Protein AF-A0A914U588-F1 (afdb_monomer)

Secondary structure (DSSP, 8-state):
----TT------HHHHHT--------SEEE--TT-TT--TT--TT-EEE----------------GGGTT--

pLDDT: mean 89.15, std 12.91, range [43.09, 97.81]

Mean predicted aligned error: 6.67 Å

Radius of gyration: 18.04 Å; Cα contacts (8 Å, |Δi|>4): 38; chains: 1; bounding box: 47×20×45 Å

Sequence (72 aa):
MLLQPRSLIIIKDEAYKVCLHGIEERETDIIHEKIFNRPSNLSIGTQLKRSTRVSLTIRNVPNINSSLMNRI

Structure (mmCIF, N/CA/C/O backbone):
data_AF-A0A914U588-F1
#
_entry.id   AF-A0A914U588-F1
#
loop_
_atom_site.group_PDB
_atom_site.id
_atom_site.type_symbol
_atom_site.label_atom_id
_atom_site.label_alt_id
_atom_site.label_comp_id
_atom_site.label_asym_id
_atom_site.label_entity_id
_atom_site.label_seq_id
_atom_site.pdbx_PDB_ins_code
_atom_site.Cartn_x
_atom_site.Cartn_y
_atom_site.Cartn_z
_atom_site.occupancy
_atom_site.B_iso_or_equiv
_atom_site.auth_seq_id
_atom_site.auth_comp_id
_atom_site.auth_asym_id
_atom_site.auth_atom_id
_atom_site.pdbx_PDB_model_num
ATOM 1 N N . MET A 1 1 ? -6.803 4.502 -3.584 1.00 91.38 1 MET A N 1
ATOM 2 C CA . MET A 1 1 ? -6.959 3.031 -3.677 1.00 91.38 1 MET A CA 1
ATOM 3 C C . MET A 1 1 ? -6.904 2.452 -2.275 1.00 91.38 1 MET A C 1
ATOM 5 O O . MET A 1 1 ? -6.149 2.981 -1.470 1.00 91.38 1 MET A O 1
ATOM 9 N N . LEU A 1 2 ? -7.658 1.391 -1.994 1.00 95.44 2 LEU A N 1
ATOM 10 C CA . LEU A 1 2 ? -7.610 0.665 -0.723 1.00 95.44 2 LEU A CA 1
ATOM 11 C C . LEU A 1 2 ? -6.888 -0.679 -0.905 1.00 95.44 2 LEU A C 1
ATOM 13 O O . LEU A 1 2 ? -7.280 -1.467 -1.757 1.00 95.44 2 LEU A O 1
ATOM 17 N N . LEU A 1 3 ? -5.849 -0.966 -0.118 1.00 94.88 3 LEU A N 1
ATOM 18 C CA . LEU A 1 3 ? -5.117 -2.239 -0.184 1.00 94.88 3 LEU A CA 1
ATOM 19 C C . LEU A 1 3 ? -5.448 -3.113 1.028 1.00 94.88 3 LEU A C 1
ATOM 21 O O . LEU A 1 3 ? -4.920 -2.897 2.118 1.00 94.88 3 LEU A O 1
ATOM 25 N N . GLN A 1 4 ? -6.312 -4.109 0.831 1.00 94.00 4 GLN A N 1
ATOM 26 C CA . GLN A 1 4 ? -6.690 -5.050 1.886 1.00 94.00 4 GLN A CA 1
ATOM 27 C C . GLN A 1 4 ? -5.548 -6.035 2.213 1.00 94.00 4 GLN A C 1
ATOM 29 O O . GLN A 1 4 ? -4.674 -6.287 1.377 1.00 94.00 4 GLN A O 1
ATOM 34 N N . PRO A 1 5 ? -5.522 -6.631 3.418 1.00 94.94 5 PRO A N 1
ATOM 35 C CA . PRO A 1 5 ? -4.574 -7.696 3.733 1.00 94.94 5 PRO A CA 1
ATOM 36 C C . PRO A 1 5 ? -4.627 -8.817 2.689 1.00 94.94 5 PRO A C 1
ATOM 38 O O . PRO A 1 5 ? -5.708 -9.261 2.308 1.00 94.94 5 PRO A O 1
ATOM 41 N N . ARG A 1 6 ? -3.455 -9.292 2.247 1.00 95.31 6 ARG A N 1
ATOM 42 C CA . ARG A 1 6 ? -3.299 -10.330 1.206 1.00 95.31 6 ARG A CA 1
ATOM 43 C C . ARG A 1 6 ? -3.820 -9.945 -0.191 1.00 95.31 6 ARG A C 1
ATOM 45 O O . ARG A 1 6 ? -3.943 -10.818 -1.044 1.00 95.31 6 ARG A O 1
ATOM 52 N N . SER A 1 7 ? -4.091 -8.666 -0.462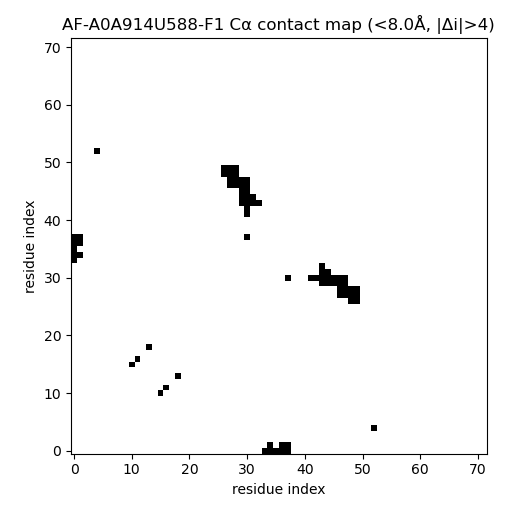 1.00 95.62 7 SER A N 1
ATOM 53 C CA . SER A 1 7 ? -4.356 -8.202 -1.829 1.00 95.62 7 SER A CA 1
ATOM 54 C C . SER A 1 7 ? -3.066 -8.144 -2.651 1.00 95.62 7 SER A C 1
ATOM 56 O O . SER A 1 7 ? -2.044 -7.672 -2.144 1.00 95.62 7 SER A O 1
ATOM 58 N N . LEU A 1 8 ? -3.133 -8.515 -3.929 1.00 95.94 8 LEU A N 1
ATOM 59 C CA . LEU A 1 8 ? -2.058 -8.306 -4.898 1.00 95.94 8 LEU A CA 1
ATOM 60 C C . LEU A 1 8 ? -2.355 -7.066 -5.746 1.00 95.94 8 LEU A C 1
ATOM 62 O O . LEU A 1 8 ? -3.449 -6.937 -6.291 1.00 95.94 8 LEU A O 1
ATOM 66 N N . ILE A 1 9 ? -1.363 -6.190 -5.895 1.00 93.56 9 ILE A N 1
ATOM 67 C CA . ILE A 1 9 ? -1.380 -5.124 -6.895 1.00 93.56 9 ILE A CA 1
ATOM 68 C C . ILE A 1 9 ? -0.267 -5.357 -7.909 1.00 93.56 9 ILE A C 1
ATOM 70 O O . ILE A 1 9 ? 0.875 -5.629 -7.542 1.00 93.56 9 ILE A O 1
ATOM 74 N N . ILE A 1 10 ? -0.613 -5.229 -9.187 1.00 93.81 10 ILE A N 1
ATOM 75 C CA . ILE A 1 10 ? 0.325 -5.297 -10.302 1.00 93.81 10 ILE A CA 1
ATOM 76 C C . ILE A 1 10 ? 0.351 -3.917 -10.952 1.00 93.81 10 ILE A C 1
ATOM 78 O O . ILE A 1 10 ? -0.661 -3.462 -11.478 1.00 93.81 10 ILE A O 1
ATOM 82 N N . ILE A 1 11 ? 1.507 -3.258 -10.909 1.00 92.69 11 ILE A N 1
ATOM 83 C CA . ILE A 1 11 ? 1.739 -1.964 -11.555 1.00 92.69 11 ILE A CA 1
ATOM 84 C C . ILE A 1 11 ? 2.664 -2.209 -12.751 1.00 92.69 11 ILE A C 1
ATOM 86 O O . ILE A 1 11 ? 3.736 -2.792 -12.590 1.00 92.69 11 ILE A O 1
ATOM 90 N N . LYS A 1 12 ? 2.238 -1.806 -13.951 1.00 92.88 12 LYS A N 1
ATOM 91 C CA . LYS A 1 12 ? 2.966 -1.996 -15.216 1.00 92.88 12 LYS A CA 1
ATOM 92 C C . LYS A 1 12 ? 2.945 -0.719 -16.054 1.00 92.88 12 LYS A C 1
ATOM 94 O O . LYS A 1 12 ? 2.171 0.195 -15.777 1.00 92.88 12 LYS A O 1
ATOM 99 N N . ASP A 1 13 ? 3.810 -0.682 -17.063 1.00 92.00 13 ASP A N 1
ATOM 100 C CA . ASP A 1 13 ? 3.835 0.331 -18.120 1.00 92.00 13 ASP A CA 1
ATOM 101 C C . ASP A 1 13 ? 3.828 1.774 -17.588 1.00 92.00 13 ASP A C 1
ATOM 103 O O . ASP A 1 13 ? 4.698 2.143 -16.795 1.00 92.00 13 ASP A O 1
ATOM 107 N N . GLU A 1 14 ? 2.882 2.603 -18.026 1.00 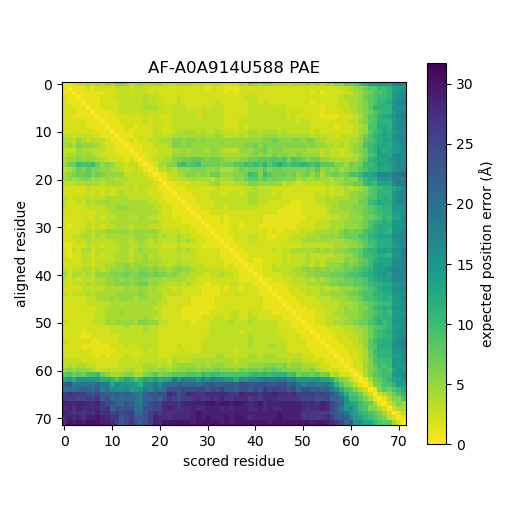92.12 14 GLU A N 1
ATOM 108 C CA . GLU A 1 14 ? 2.790 4.018 -17.652 1.00 92.12 14 GLU A CA 1
ATOM 109 C C . GLU A 1 14 ? 2.548 4.212 -16.151 1.00 92.12 14 GLU A C 1
ATOM 111 O O . GLU A 1 14 ? 3.201 5.046 -15.520 1.00 92.12 14 GLU A O 1
ATOM 116 N N . ALA A 1 15 ? 1.704 3.372 -15.546 1.00 87.94 15 ALA A N 1
ATOM 117 C CA . ALA A 1 15 ? 1.414 3.437 -14.117 1.00 87.94 15 ALA A CA 1
ATOM 118 C C . ALA A 1 15 ? 2.653 3.162 -13.250 1.00 87.94 15 ALA A C 1
ATOM 120 O O . ALA A 1 15 ? 2.747 3.666 -12.134 1.00 87.94 15 ALA A O 1
ATOM 121 N N . TYR A 1 16 ? 3.613 2.381 -13.758 1.00 87.12 16 TYR A N 1
ATOM 122 C CA . TYR A 1 16 ? 4.884 2.141 -13.070 1.00 87.12 16 TYR A CA 1
ATOM 123 C C . TYR A 1 16 ? 5.868 3.302 -13.244 1.00 87.12 16 TYR A C 1
ATOM 12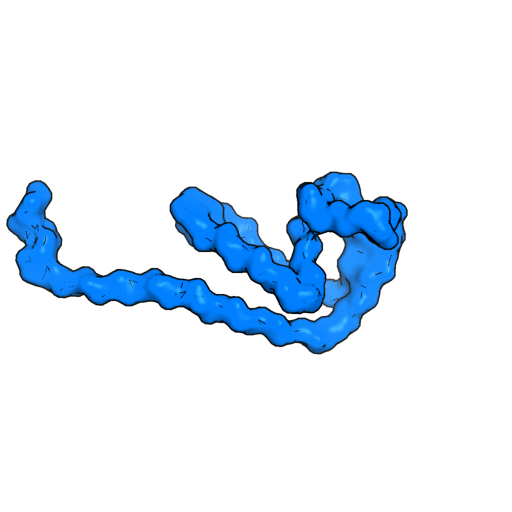5 O O . TYR A 1 16 ? 6.636 3.601 -12.334 1.00 87.12 16 TYR A O 1
ATOM 133 N N . LYS A 1 17 ? 5.868 3.933 -14.422 1.00 86.81 17 LYS A N 1
ATOM 134 C CA . LYS A 1 17 ? 6.880 4.923 -14.813 1.00 86.81 17 LYS A CA 1
ATOM 135 C C . LYS A 1 17 ? 6.539 6.346 -14.381 1.00 86.81 17 LYS A C 1
ATOM 137 O O . LYS A 1 17 ? 7.450 7.101 -14.062 1.00 86.81 17 LYS A O 1
ATOM 142 N N . VAL A 1 18 ? 5.260 6.719 -14.425 1.00 89.50 18 VAL A N 1
ATOM 143 C CA . VAL A 1 18 ? 4.839 8.131 -14.391 1.00 89.50 18 VAL A CA 1
ATOM 144 C C . VAL A 1 18 ? 3.853 8.418 -13.260 1.00 89.50 18 VAL A C 1
ATOM 146 O O . VAL A 1 18 ? 3.818 9.529 -12.734 1.00 89.50 18 VAL A O 1
ATOM 149 N N . CYS A 1 19 ? 3.063 7.428 -12.835 1.00 87.88 19 CYS A N 1
ATOM 150 C CA . CYS A 1 19 ? 2.105 7.639 -11.755 1.00 87.88 19 CYS A CA 1
ATOM 151 C C . CYS A 1 19 ? 2.784 7.611 -10.381 1.00 87.88 19 CYS A C 1
ATOM 153 O O . CYS A 1 19 ? 3.282 6.581 -9.916 1.00 87.88 19 CYS A O 1
ATOM 155 N N . LEU A 1 20 ? 2.712 8.744 -9.683 1.00 85.75 20 LEU A N 1
ATOM 156 C CA . LEU A 1 20 ? 3.068 8.819 -8.275 1.00 85.75 20 LEU A CA 1
ATOM 157 C C . LEU A 1 20 ? 2.031 8.061 -7.448 1.00 85.75 20 LEU A C 1
ATOM 159 O O . LEU A 1 20 ? 0.839 8.367 -7.463 1.00 85.75 20 LEU A O 1
ATOM 163 N N . HIS A 1 21 ? 2.503 7.070 -6.705 1.00 85.75 21 HIS A N 1
ATOM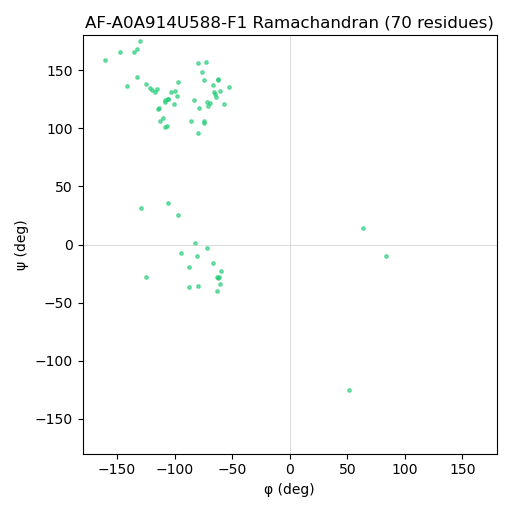 164 C CA . HIS A 1 21 ? 1.729 6.374 -5.694 1.00 85.75 21 HIS A CA 1
ATOM 165 C C . HIS A 1 21 ? 2.488 6.456 -4.375 1.00 85.75 21 HIS A C 1
ATOM 167 O O . HIS A 1 21 ? 3.708 6.313 -4.332 1.00 85.75 21 HIS A O 1
ATOM 173 N N . GLY A 1 22 ? 1.761 6.706 -3.295 1.00 90.69 22 GLY A N 1
ATOM 174 C CA . GLY A 1 22 ? 2.332 6.853 -1.967 1.00 90.69 22 GLY A CA 1
ATOM 175 C C . GLY A 1 22 ? 1.376 6.345 -0.902 1.00 90.69 22 GLY A C 1
ATOM 176 O O . GLY A 1 22 ? 0.193 6.109 -1.162 1.00 90.69 22 GLY A O 1
ATOM 177 N N . ILE A 1 23 ? 1.913 6.169 0.299 1.00 94.38 23 ILE A N 1
ATOM 178 C CA . ILE A 1 23 ? 1.139 5.876 1.501 1.00 94.38 23 ILE A CA 1
ATOM 179 C C . ILE A 1 23 ? 1.229 7.126 2.360 1.00 94.38 23 ILE A C 1
ATOM 181 O O . ILE A 1 23 ? 2.291 7.445 2.880 1.00 94.38 23 ILE A O 1
ATOM 185 N N . GLU A 1 24 ? 0.126 7.855 2.464 1.00 94.75 24 GLU A N 1
ATOM 186 C CA . GLU A 1 24 ? 0.071 9.043 3.311 1.00 94.75 24 GLU A CA 1
ATOM 187 C C . GLU A 1 24 ? 0.189 8.655 4.788 1.00 94.75 24 GLU A C 1
ATOM 189 O O . GLU A 1 24 ? -0.447 7.687 5.212 1.00 94.75 24 GLU A O 1
ATOM 194 N N . GLU A 1 25 ? 0.972 9.399 5.569 1.00 96.00 25 GLU A N 1
ATOM 195 C CA . GLU A 1 25 ? 1.149 9.182 7.005 1.00 96.00 25 GLU A CA 1
ATOM 196 C C . GLU A 1 25 ? -0.094 9.647 7.777 1.00 96.00 25 GLU A C 1
ATOM 198 O O . GLU A 1 25 ? -0.378 10.834 7.892 1.00 96.00 25 GLU A O 1
ATOM 203 N N . ARG A 1 2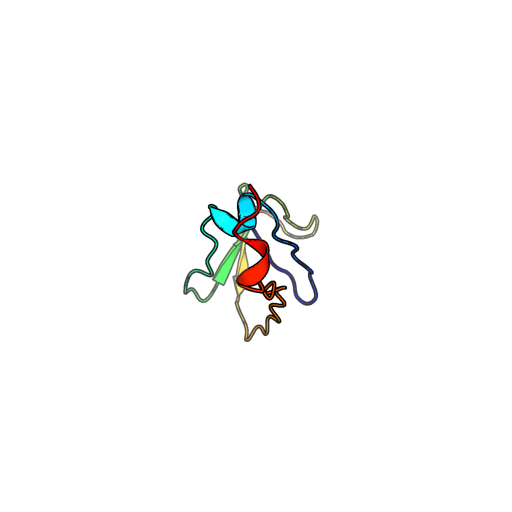6 ? -0.878 8.682 8.263 1.00 96.25 26 ARG A N 1
ATOM 204 C CA . ARG A 1 26 ? -2.093 8.897 9.060 1.00 96.25 26 ARG A CA 1
ATOM 205 C C . ARG A 1 26 ? -2.444 7.624 9.822 1.00 96.25 26 ARG A C 1
ATOM 207 O O . ARG A 1 26 ? -2.054 6.531 9.408 1.00 96.25 26 ARG A O 1
ATOM 214 N N . GLU A 1 27 ? -3.224 7.758 10.889 1.00 97.81 27 GLU A N 1
ATOM 215 C CA . GLU A 1 27 ? -3.644 6.627 11.731 1.00 97.81 27 GLU A CA 1
ATOM 216 C C . GLU A 1 27 ? -4.926 5.937 11.248 1.00 97.81 27 GLU A C 1
ATOM 218 O O . GLU A 1 27 ? -5.179 4.788 11.608 1.00 97.81 27 GLU A O 1
ATOM 223 N N . THR A 1 28 ? -5.728 6.613 10.422 1.00 97.69 28 THR A N 1
ATOM 224 C CA . THR A 1 28 ? -7.052 6.137 9.999 1.00 97.69 28 THR A CA 1
ATOM 225 C C . THR A 1 28 ? -7.303 6.475 8.533 1.00 97.69 28 THR A C 1
ATOM 227 O O . THR A 1 28 ? -7.042 7.593 8.088 1.00 97.69 28 THR A O 1
ATOM 230 N N . ASP A 1 29 ? -7.846 5.519 7.783 1.00 96.44 29 ASP A N 1
ATOM 231 C CA . ASP A 1 29 ? -8.351 5.733 6.428 1.00 96.44 29 ASP A CA 1
ATOM 232 C C . ASP A 1 29 ? -9.871 5.952 6.453 1.00 96.44 29 ASP A C 1
ATOM 234 O O . ASP A 1 29 ? -10.590 5.268 7.180 1.00 96.44 29 ASP A O 1
ATOM 238 N N . ILE A 1 30 ? -10.371 6.890 5.646 1.00 96.62 30 ILE A N 1
ATOM 239 C CA . ILE A 1 30 ? -11.810 7.141 5.482 1.00 96.62 30 ILE A CA 1
ATOM 240 C C . ILE A 1 30 ? -12.230 6.596 4.124 1.00 96.62 30 ILE A C 1
ATOM 242 O O . ILE A 1 30 ? -11.660 6.964 3.093 1.00 96.62 30 ILE A O 1
ATOM 246 N N . ILE A 1 31 ? -13.238 5.729 4.112 1.00 97.12 31 ILE A N 1
ATOM 247 C CA . ILE A 1 31 ? -13.814 5.227 2.870 1.00 97.12 31 ILE A CA 1
ATOM 248 C C . ILE A 1 31 ? -14.599 6.347 2.191 1.00 97.12 31 ILE A C 1
ATOM 250 O O . ILE A 1 31 ? -15.574 6.852 2.738 1.00 97.12 31 ILE A O 1
ATOM 254 N N . HIS A 1 32 ? -14.183 6.715 0.984 1.00 95.75 32 HIS A N 1
ATOM 255 C CA . HIS A 1 32 ? -14.810 7.763 0.181 1.00 95.75 32 HIS A CA 1
ATOM 256 C C . HIS A 1 32 ? -15.030 7.299 -1.266 1.00 95.75 32 HIS A C 1
ATOM 258 O O . HIS A 1 32 ? -14.475 6.295 -1.719 1.00 95.75 32 HIS A O 1
ATOM 264 N N . GLU A 1 33 ? -15.797 8.068 -2.029 1.00 95.38 33 GLU A N 1
ATOM 265 C CA . GLU A 1 33 ? -16.276 7.758 -3.381 1.00 95.38 33 GLU A CA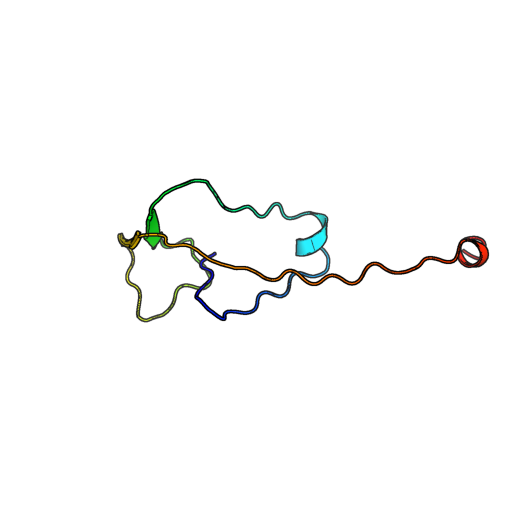 1
ATOM 266 C C . GLU A 1 33 ? -15.134 7.556 -4.381 1.00 95.38 33 GLU A C 1
ATOM 268 O O . GLU A 1 33 ? -15.217 6.714 -5.268 1.00 95.38 33 GLU A O 1
ATOM 273 N N . LYS A 1 34 ? -14.024 8.288 -4.214 1.00 94.69 34 LYS A N 1
ATOM 274 C CA . LYS A 1 34 ? -12.849 8.186 -5.103 1.00 94.69 34 LYS A CA 1
ATOM 275 C C . LYS A 1 34 ? -12.040 6.882 -4.944 1.00 94.69 34 LYS A C 1
ATOM 277 O O . LYS A 1 34 ? -11.048 6.690 -5.649 1.00 94.69 34 LYS A O 1
ATOM 282 N N . ILE A 1 35 ? -12.393 5.988 -4.014 1.00 94.75 35 ILE A N 1
ATOM 283 C CA . ILE A 1 35 ? -11.741 4.674 -3.892 1.00 94.75 35 ILE A CA 1
ATOM 284 C C . ILE A 1 35 ? -12.321 3.738 -4.957 1.00 94.75 35 ILE A C 1
ATOM 286 O O . ILE A 1 35 ? -13.347 3.097 -4.746 1.00 94.75 35 ILE A O 1
ATOM 290 N N . PHE A 1 36 ? -11.632 3.626 -6.093 1.00 92.56 36 PHE A N 1
ATOM 291 C CA . PHE A 1 36 ? -12.107 2.834 -7.234 1.00 92.56 36 PHE A CA 1
ATOM 292 C C . PHE A 1 36 ? -12.275 1.333 -6.938 1.00 92.56 36 PHE A C 1
ATOM 294 O O . PHE A 1 36 ? -13.117 0.681 -7.541 1.00 92.56 36 PHE A O 1
ATOM 301 N N . ASN A 1 37 ? -11.492 0.773 -6.011 1.00 94.44 37 ASN A N 1
ATOM 302 C CA . ASN A 1 37 ? -11.528 -0.645 -5.646 1.00 94.44 37 ASN A CA 1
ATOM 303 C C . ASN A 1 37 ? -12.194 -0.884 -4.282 1.00 94.44 37 ASN A C 1
ATOM 305 O O . ASN A 1 37 ? -11.752 -1.731 -3.504 1.00 94.44 37 ASN A O 1
ATOM 309 N N . ARG A 1 38 ? -13.224 -0.095 -3.957 1.00 94.38 38 ARG A N 1
ATOM 310 C CA . ARG A 1 38 ? -13.946 -0.207 -2.688 1.00 94.38 38 ARG A CA 1
ATOM 311 C C . ARG A 1 38 ? -14.655 -1.573 -2.581 1.00 94.38 38 ARG A C 1
ATOM 313 O O . ARG A 1 38 ? -15.450 -1.904 -3.460 1.00 94.38 38 ARG A O 1
ATOM 320 N N . PRO A 1 39 ? -14.433 -2.338 -1.498 1.00 91.62 39 PRO A N 1
ATOM 321 C CA . PRO A 1 39 ? -15.189 -3.552 -1.207 1.00 91.62 39 PRO A CA 1
ATOM 322 C C . PRO A 1 39 ? -16.677 -3.251 -1.002 1.00 91.62 39 PRO A C 1
ATOM 324 O O . PRO A 1 39 ? -17.029 -2.252 -0.373 1.00 91.62 39 PRO A O 1
ATOM 327 N N . SER A 1 40 ? -17.560 -4.130 -1.476 1.00 91.81 40 SER A N 1
ATOM 328 C CA . SER A 1 40 ? -19.015 -3.955 -1.338 1.00 91.81 40 SER A CA 1
ATOM 329 C C . SER A 1 40 ? -19.482 -3.913 0.120 1.00 91.81 40 SER A C 1
ATOM 331 O O . SER A 1 40 ? -20.468 -3.252 0.426 1.00 91.81 40 SER A O 1
ATOM 333 N N . ASN A 1 41 ? -18.749 -4.564 1.024 1.00 93.44 41 ASN A N 1
ATOM 334 C CA . ASN A 1 41 ? -19.037 -4.605 2.455 1.00 93.44 41 ASN A CA 1
ATOM 335 C C . ASN A 1 41 ? -18.543 -3.370 3.234 1.00 93.44 41 ASN A C 1
ATOM 337 O O . ASN A 1 41 ? -18.693 -3.338 4.453 1.00 93.44 41 ASN A O 1
ATOM 341 N N . LEU A 1 42 ? -17.930 -2.382 2.572 1.00 94.56 42 LEU A N 1
ATOM 342 C CA . LEU A 1 42 ? -17.487 -1.136 3.199 1.00 94.56 42 LEU A CA 1
ATOM 343 C C . LEU A 1 42 ? -18.281 0.053 2.662 1.00 94.56 42 LEU A C 1
ATOM 345 O O . LEU A 1 42 ? -18.207 0.383 1.474 1.00 94.56 42 LEU A O 1
ATOM 349 N N . SER A 1 43 ? -19.008 0.717 3.555 1.00 96.19 43 SER A N 1
ATOM 350 C CA . SER A 1 43 ? -19.798 1.909 3.246 1.00 96.19 43 SER A CA 1
ATOM 351 C C . SER A 1 43 ? -18.928 3.163 3.172 1.00 96.19 43 SER A C 1
ATOM 353 O O . SER A 1 43 ? -17.855 3.248 3.769 1.00 96.19 43 SER A O 1
ATOM 355 N N . ILE A 1 44 ? -19.403 4.167 2.439 1.00 96.94 44 ILE A N 1
ATOM 356 C CA . ILE A 1 44 ? -18.804 5.506 2.456 1.00 96.94 44 ILE A CA 1
ATOM 357 C C . ILE A 1 44 ? -18.919 6.086 3.873 1.00 96.94 44 ILE A C 1
ATOM 359 O O . ILE A 1 44 ? -19.906 5.856 4.569 1.00 96.94 44 ILE A O 1
ATOM 363 N N . GLY A 1 45 ? -17.884 6.797 4.313 1.00 97.06 45 GLY A N 1
ATOM 364 C CA . GLY A 1 45 ? -17.760 7.342 5.664 1.00 97.06 45 GLY A CA 1
ATOM 365 C C . GLY A 1 45 ? -17.218 6.350 6.695 1.00 97.06 45 GLY A C 1
ATOM 366 O O . GLY A 1 45 ? -16.871 6.765 7.800 1.00 97.06 45 GLY A O 1
ATOM 367 N N . THR A 1 46 ? -17.088 5.059 6.362 1.00 97.44 46 THR A N 1
ATOM 368 C CA . THR A 1 46 ? -16.454 4.088 7.263 1.00 97.44 46 THR A CA 1
ATOM 369 C C . THR A 1 46 ? -15.008 4.494 7.552 1.00 97.44 46 THR A C 1
ATOM 371 O O . THR A 1 46 ? -14.239 4.788 6.636 1.00 97.44 46 THR A O 1
ATOM 374 N N . GLN A 1 47 ? -14.638 4.476 8.831 1.00 97.50 47 GLN A N 1
ATOM 375 C CA . GLN A 1 47 ? -13.275 4.719 9.293 1.00 97.50 47 GLN A CA 1
ATOM 376 C C . GLN A 1 47 ? -12.563 3.388 9.535 1.00 97.50 47 GLN A C 1
ATOM 378 O O . GLN A 1 47 ? -13.071 2.522 10.247 1.00 97.50 47 GLN A O 1
ATOM 383 N N . LEU A 1 48 ? -11.380 3.231 8.950 1.00 96.44 48 LEU A N 1
ATOM 384 C CA . LEU A 1 48 ? -10.520 2.068 9.123 1.00 96.44 48 LEU A CA 1
ATOM 385 C C . LEU A 1 48 ? -9.265 2.487 9.881 1.00 96.44 48 LEU A C 1
ATOM 387 O O . LEU A 1 48 ? -8.386 3.141 9.320 1.00 96.44 48 LEU A O 1
ATOM 391 N N . LYS A 1 49 ? -9.174 2.099 11.155 1.00 97.56 49 LYS A N 1
ATOM 392 C CA . LYS A 1 49 ? -7.959 2.309 11.945 1.00 97.56 49 LYS A CA 1
ATOM 393 C C . LYS A 1 49 ? -6.825 1.462 11.370 1.00 97.56 49 LYS A C 1
ATOM 395 O O . LYS A 1 49 ? -6.998 0.265 11.131 1.00 97.56 49 LYS A O 1
ATOM 400 N N . ARG A 1 50 ? -5.664 2.076 11.160 1.00 96.75 50 ARG A N 1
ATOM 401 C CA . ARG A 1 50 ? -4.480 1.379 10.669 1.00 96.75 50 ARG A CA 1
ATOM 402 C C . ARG A 1 50 ? -3.833 0.556 11.772 1.00 96.75 50 ARG A C 1
ATOM 404 O O . ARG A 1 50 ? -3.847 0.900 12.952 1.00 96.75 50 ARG A O 1
ATOM 411 N N . SER A 1 51 ? -3.238 -0.541 11.342 1.00 96.25 51 SER A N 1
ATOM 412 C CA . SER A 1 51 ? -2.362 -1.390 12.136 1.00 96.25 51 SER A CA 1
ATOM 413 C C . SER A 1 51 ? -1.077 -1.641 11.351 1.00 96.25 51 SER A C 1
ATOM 415 O O . SER A 1 51 ? -0.946 -1.223 10.195 1.00 96.25 51 SER A O 1
ATOM 417 N N . THR A 1 52 ? -0.116 -2.327 11.966 1.00 96.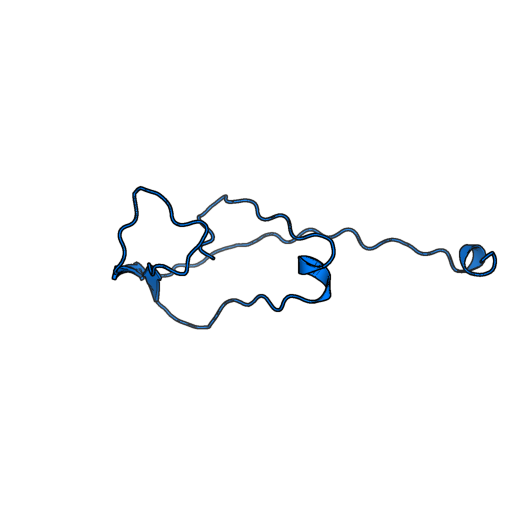69 52 THR A N 1
ATOM 418 C CA . THR A 1 52 ? 1.112 -2.730 11.280 1.00 96.69 52 THR A CA 1
ATOM 419 C C . THR A 1 52 ? 0.780 -3.566 10.047 1.00 96.69 52 THR A C 1
ATOM 421 O O . THR A 1 52 ? 0.173 -4.634 10.140 1.00 96.69 52 THR A O 1
ATOM 424 N N . ARG A 1 53 ? 1.213 -3.085 8.880 1.00 96.50 53 ARG A N 1
ATOM 425 C CA . ARG A 1 53 ? 1.032 -3.749 7.590 1.00 96.50 53 ARG A CA 1
ATOM 426 C C . ARG A 1 53 ? 2.390 -4.054 6.978 1.00 96.50 53 ARG A C 1
ATOM 428 O O . ARG A 1 53 ? 3.235 -3.175 6.872 1.00 96.50 53 ARG A O 1
ATOM 435 N N . VAL A 1 54 ? 2.550 -5.282 6.496 1.00 96.81 54 VAL A N 1
ATOM 436 C CA . VAL A 1 54 ? 3.716 -5.702 5.712 1.00 96.81 54 VAL A CA 1
ATOM 437 C C . VAL A 1 54 ? 3.319 -5.767 4.239 1.00 96.81 54 VAL A C 1
ATOM 439 O O . VAL A 1 54 ? 2.296 -6.360 3.892 1.00 96.81 54 VAL A O 1
ATOM 442 N N . SER A 1 55 ? 4.121 -5.158 3.367 1.00 96.38 55 SER A N 1
ATOM 443 C CA . SER A 1 55 ? 4.010 -5.309 1.912 1.00 96.38 55 SER A CA 1
ATOM 444 C C . SER A 1 55 ? 5.296 -5.851 1.326 1.00 96.38 55 SER A C 1
ATOM 446 O O . SER A 1 55 ? 6.372 -5.340 1.624 1.00 96.38 55 SER A O 1
ATOM 448 N N . LEU A 1 56 ? 5.161 -6.833 0.441 1.00 97.56 56 LEU A N 1
ATOM 449 C CA . LEU A 1 56 ? 6.259 -7.355 -0.354 1.00 97.56 56 LEU A CA 1
ATOM 450 C C . LEU A 1 56 ? 6.188 -6.754 -1.759 1.00 97.56 56 LEU A C 1
ATOM 452 O O . LEU A 1 56 ? 5.191 -6.938 -2.457 1.00 97.56 56 LEU A O 1
ATOM 456 N N . THR A 1 57 ? 7.247 -6.060 -2.168 1.00 95.69 57 THR A N 1
ATOM 457 C CA . THR A 1 57 ? 7.381 -5.505 -3.519 1.00 95.69 57 THR A CA 1
ATOM 458 C C . THR A 1 57 ? 8.426 -6.303 -4.283 1.00 95.69 57 THR A C 1
ATOM 460 O O . THR A 1 57 ? 9.578 -6.380 -3.865 1.00 95.69 57 THR A O 1
ATOM 463 N N . ILE A 1 58 ? 8.030 -6.873 -5.420 1.00 95.44 58 ILE A N 1
ATOM 464 C CA . ILE A 1 58 ? 8.916 -7.617 -6.320 1.00 95.44 58 ILE A CA 1
ATOM 465 C C . ILE A 1 58 ? 8.964 -6.870 -7.649 1.00 95.44 58 ILE A C 1
ATOM 467 O O . ILE A 1 58 ? 7.924 -6.518 -8.204 1.00 95.44 58 ILE A O 1
ATOM 471 N N . ARG A 1 59 ? 10.173 -6.634 -8.166 1.00 92.88 59 ARG A N 1
ATOM 472 C CA . ARG A 1 59 ? 10.393 -6.007 -9.472 1.00 92.88 59 ARG A CA 1
ATOM 473 C C . ARG A 1 59 ? 11.418 -6.792 -10.275 1.00 92.88 59 ARG A C 1
ATOM 475 O O . ARG A 1 59 ? 12.393 -7.285 -9.714 1.00 92.88 59 ARG A O 1
ATOM 482 N N . ASN A 1 60 ? 11.213 -6.853 -11.585 1.00 90.88 60 ASN A N 1
ATOM 483 C CA . ASN A 1 60 ? 12.252 -7.286 -12.505 1.00 90.88 60 ASN A CA 1
ATOM 484 C C . ASN A 1 60 ? 13.166 -6.094 -12.811 1.00 90.88 60 ASN A C 1
ATOM 486 O O . ASN A 1 60 ? 12.682 -5.057 -13.263 1.00 90.88 60 ASN A O 1
ATOM 490 N N . VAL A 1 61 ? 14.467 -6.240 -12.572 1.00 89.19 61 VAL A N 1
ATOM 491 C CA . VAL A 1 61 ? 15.480 -5.264 -12.987 1.00 89.19 61 VAL A CA 1
ATOM 492 C C . VAL A 1 61 ? 16.257 -5.909 -14.134 1.00 89.19 61 VAL A C 1
ATOM 494 O O . VAL A 1 61 ? 17.066 -6.798 -13.872 1.00 89.19 61 VAL A O 1
ATOM 497 N N . PRO A 1 62 ? 15.975 -5.552 -15.400 1.00 86.12 62 PRO A N 1
ATOM 498 C CA . PRO A 1 62 ? 16.609 -6.213 -16.531 1.00 86.12 62 PRO A CA 1
ATOM 499 C C . PRO A 1 62 ? 18.118 -5.943 -16.531 1.00 86.12 62 PRO A C 1
ATOM 501 O O . PRO A 1 62 ? 18.551 -4.793 -16.471 1.00 86.12 62 PRO A O 1
ATOM 504 N N . ASN A 1 63 ? 18.916 -7.007 -16.641 1.00 81.00 63 ASN A N 1
ATOM 505 C CA . ASN A 1 63 ? 20.346 -6.893 -16.912 1.00 81.00 63 ASN A CA 1
ATOM 506 C C . ASN A 1 63 ? 20.537 -6.523 -18.383 1.00 81.00 63 ASN A C 1
ATOM 508 O O . ASN A 1 63 ? 20.382 -7.361 -19.271 1.00 81.00 63 ASN A O 1
ATOM 512 N N . ILE A 1 64 ? 20.864 -5.260 -18.642 1.00 73.69 64 ILE A N 1
ATOM 513 C CA . ILE A 1 64 ? 21.245 -4.795 -19.974 1.00 73.69 64 ILE A CA 1
ATOM 514 C C . ILE A 1 64 ? 22.743 -5.044 -20.142 1.00 73.69 64 ILE A C 1
ATOM 516 O O . ILE A 1 64 ? 23.564 -4.363 -19.534 1.00 73.69 64 ILE A O 1
ATOM 520 N N . ASN A 1 65 ? 23.105 -6.045 -20.946 1.00 65.75 65 ASN A N 1
ATOM 521 C CA . ASN A 1 65 ? 24.493 -6.231 -21.355 1.00 65.75 65 ASN A CA 1
ATOM 522 C C . ASN A 1 65 ? 24.844 -5.114 -22.354 1.00 65.75 65 ASN A C 1
ATOM 524 O O . ASN A 1 65 ? 24.163 -4.962 -23.370 1.00 65.75 65 ASN A O 1
ATOM 528 N N . SER A 1 66 ? 25.870 -4.313 -22.059 1.00 60.03 66 SER A N 1
ATOM 529 C CA . SER A 1 66 ? 26.220 -3.104 -22.827 1.00 60.03 66 SER A CA 1
ATOM 530 C C . SER A 1 66 ? 26.542 -3.386 -24.300 1.00 60.03 66 SER A C 1
ATOM 532 O O . SER A 1 66 ? 26.363 -2.517 -25.150 1.00 60.03 66 SER A O 1
ATOM 534 N N . SER A 1 67 ? 26.936 -4.618 -24.630 1.00 60.78 67 SER A N 1
ATOM 535 C CA . SER A 1 67 ? 27.219 -5.061 -25.999 1.00 60.78 67 SER A CA 1
ATOM 536 C C . SER A 1 67 ? 25.995 -5.098 -26.927 1.00 60.78 67 SER A C 1
ATOM 538 O O . SER A 1 67 ? 26.164 -5.131 -28.144 1.00 60.78 67 SER A O 1
ATOM 540 N N . LEU A 1 68 ? 24.770 -5.062 -26.389 1.00 57.78 68 LEU A N 1
ATOM 541 C CA . LEU A 1 68 ? 23.529 -5.077 -27.177 1.00 57.78 68 LEU A CA 1
ATOM 542 C C . LEU A 1 68 ? 22.967 -3.676 -27.475 1.00 57.78 68 LEU A C 1
ATOM 544 O O . LEU A 1 68 ? 22.030 -3.567 -28.261 1.00 57.78 68 LEU A O 1
ATOM 548 N N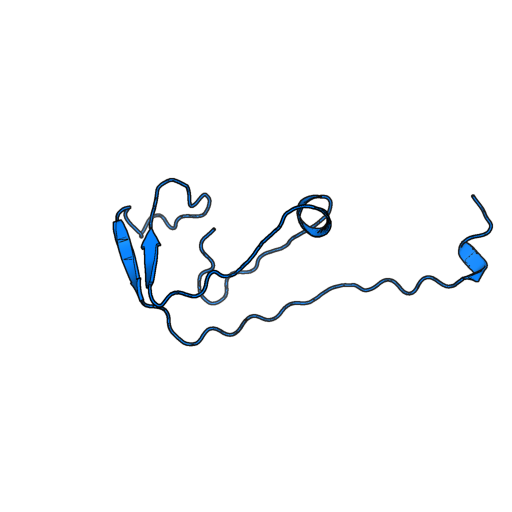 . MET A 1 69 ? 23.535 -2.607 -26.901 1.00 55.81 69 MET A N 1
ATOM 549 C CA . MET A 1 69 ? 23.063 -1.231 -27.129 1.00 55.81 69 MET A CA 1
ATOM 550 C C . MET A 1 69 ? 23.550 -0.595 -28.446 1.00 55.81 69 MET A C 1
ATOM 552 O O . MET A 1 69 ? 23.018 0.436 -28.835 1.00 55.81 69 MET A O 1
ATOM 556 N N . ASN A 1 70 ? 24.487 -1.217 -29.174 1.00 51.81 70 ASN A N 1
ATOM 557 C CA . ASN A 1 70 ? 25.059 -0.678 -30.424 1.00 51.81 70 ASN A CA 1
ATOM 558 C C . ASN A 1 70 ? 24.414 -1.227 -31.720 1.00 51.81 70 ASN A C 1
ATOM 560 O O . ASN A 1 70 ? 25.083 -1.301 -32.749 1.00 51.81 70 ASN A O 1
ATOM 564 N N . ARG A 1 71 ? 23.153 -1.682 -31.699 1.00 46.56 71 ARG A N 1
ATOM 565 C CA . ARG A 1 71 ? 22.479 -2.244 -32.896 1.00 46.56 71 ARG A CA 1
ATOM 566 C C . ARG A 1 71 ? 21.104 -1.634 -33.202 1.00 46.56 71 ARG A C 1
ATOM 568 O O . ARG A 1 71 ? 20.251 -2.338 -33.738 1.00 46.56 71 ARG A O 1
ATOM 575 N N . ILE A 1 72 ? 20.890 -0.359 -32.876 1.00 43.09 72 ILE A N 1
ATOM 576 C CA . ILE A 1 72 ? 19.712 0.410 -33.313 1.00 43.09 72 ILE A CA 1
A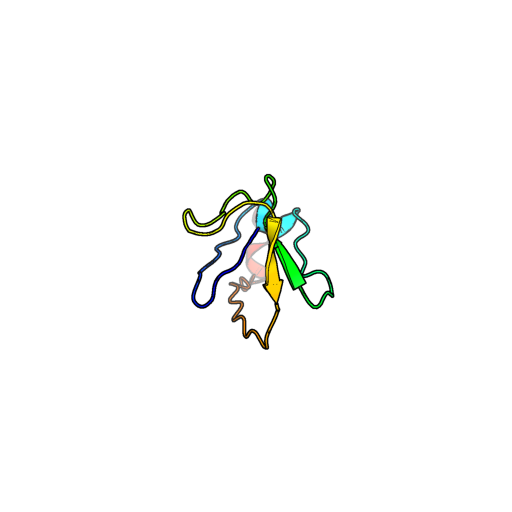TOM 577 C C . ILE A 1 72 ? 20.189 1.626 -34.095 1.00 43.09 72 ILE A C 1
ATOM 579 O O . ILE A 1 72 ? 21.109 2.299 -33.581 1.00 43.09 72 ILE A O 1
#

Foldseek 3Di:
DDDDPPDDDDQDDCSVPPNDDDDDDDQKDFADPPPPPDDPPDDGRDIDGDDDDDDDDDDDDDDDDPVPPPPD

Solvent-accessible surface area (backbone atoms only — not comparable to full-atom values): 5342 Å² total; per-residue (Å²): 114,68,84,57,90,93,62,86,84,88,74,55,72,63,57,58,74,71,54,88,80,84,82,79,93,68,66,59,48,71,38,51,88,83,35,84,67,64,54,91,91,58,57,73,72,42,74,44,76,65,70,95,79,90,82,89,86,86,80,88,78,82,84,76,63,76,86,69,72,81,79,124